Protein AF-A0A9D4K5R2-F1 (afdb_monomer_lite)

Secondary structure (DSSP, 8-state):
--S-----------PPPP-S------GGGGG-HHHHHHHHHHHHHHHHHTTTS-HHHHHHHHHHHHHHHHHHHHHHHHHHHHHHHHHHHHHHHHHHHHHHH--SS--HHHHHHHHHHHHHHHHHHHHHHHHHHHHHT-S---TTS---HHHHHHHHHHHHHHT-----EETTEE-------

Organism: Dreissena polymorpha (NCBI:txid45954)

Sequence (181 aa):
MTDHSLVELKLHNIQPERGPGYFKINNSILLDTQYQTQIKQEILNTVQNNKDANPKTLWEVIKGNIRNTTIRYTSFKQNETHKLETETIKTIETLEKQLHQTNTNDTTDIENEITLKKQILDGIYHTHLNGIILRARAQHVEHNEKKNTKYFANIEKRRSEQKTVHKLVVNGKDITKELKY

Foldseek 3Di:
DDPDDDDDDDDDPDDDDDPPDDDDDDCVCVVDPVLVVVLVVQLVVLCVVQVVPDPVVSVVVNVVSSSVSRVVVVVVVVVVLVVLLVVLVVLLVVLVVVVVVDPDPPSVVSVVSNVVSVVVNVVSVVVVQVVLCVLLVDPDDPPPDPDDSVVSVVSNVVVVVVVDDPWDADPNDTPDDPPDD

pLDDT: mean 84.44, std 13.17, range [33.75, 97.31]

Radius of gyration: 25.68 Å; chains: 1; bounding box: 52×56×61 Å

Structure (mmCIF, N/CA/C/O backbone):
data_AF-A0A9D4K5R2-F1
#
_entry.id   AF-A0A9D4K5R2-F1
#
loop_
_atom_site.group_PDB
_atom_site.id
_atom_site.type_symbol
_atom_site.label_atom_id
_atom_site.label_alt_id
_atom_site.label_comp_id
_atom_site.label_asym_id
_atom_site.label_entity_id
_atom_site.label_seq_id
_atom_site.pdbx_PDB_ins_code
_atom_site.Cartn_x
_atom_site.Cartn_y
_atom_site.Cartn_z
_atom_site.occupancy
_atom_site.B_iso_or_equiv
_atom_site.auth_seq_id
_atom_site.auth_comp_id
_atom_site.auth_asym_id
_atom_site.auth_atom_id
_atom_site.pdbx_PDB_model_num
ATOM 1 N N . MET A 1 1 ? 19.237 -40.802 33.885 1.00 47.22 1 MET A N 1
ATOM 2 C CA . MET A 1 1 ? 18.797 -41.123 32.512 1.00 47.22 1 MET A CA 1
ATOM 3 C C . MET A 1 1 ? 17.418 -40.524 32.342 1.00 47.22 1 MET A C 1
ATOM 5 O O . MET A 1 1 ? 16.557 -40.824 33.155 1.00 47.22 1 MET A O 1
ATOM 9 N N . THR A 1 2 ? 17.235 -39.602 31.404 1.00 68.06 2 THR A N 1
ATOM 10 C CA . THR A 1 2 ? 15.929 -38.984 31.136 1.00 68.06 2 THR A CA 1
ATOM 11 C C . THR A 1 2 ? 1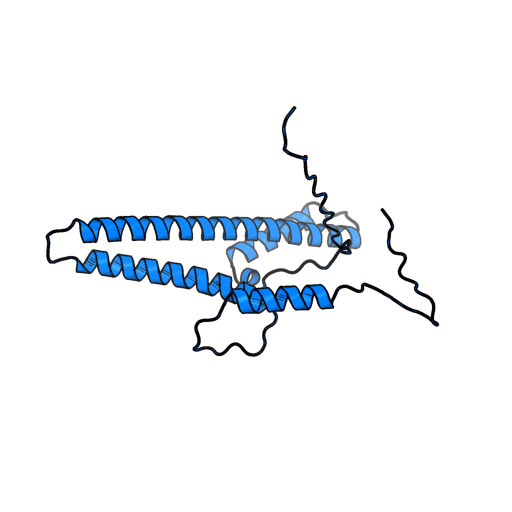5.102 -39.901 30.238 1.00 68.06 2 THR A C 1
ATOM 13 O O . THR A 1 2 ? 15.564 -40.259 29.159 1.00 68.06 2 THR A O 1
ATOM 16 N N . ASP A 1 3 ? 13.888 -40.245 30.672 1.00 77.56 3 ASP A N 1
ATOM 17 C CA . ASP A 1 3 ? 12.889 -41.082 29.973 1.00 77.56 3 ASP A CA 1
ATOM 18 C C . ASP A 1 3 ? 12.171 -40.326 28.830 1.00 77.56 3 ASP A C 1
ATOM 20 O O . ASP A 1 3 ? 10.991 -40.506 28.534 1.00 77.56 3 ASP A O 1
ATOM 24 N N . HIS A 1 4 ? 12.877 -39.381 28.209 1.00 75.06 4 HIS A N 1
ATOM 25 C CA . HIS A 1 4 ? 12.351 -38.530 27.152 1.00 75.06 4 HIS A CA 1
ATOM 26 C C . HIS A 1 4 ? 13.281 -38.613 25.950 1.00 75.06 4 HIS A C 1
ATOM 28 O O . HIS A 1 4 ? 14.435 -38.184 26.002 1.00 75.06 4 HIS A O 1
ATOM 34 N N . SER A 1 5 ? 12.775 -39.196 24.866 1.00 76.38 5 SER A N 1
ATOM 35 C CA . SER A 1 5 ? 13.470 -39.239 23.584 1.00 76.38 5 SER A CA 1
ATOM 36 C C . SER A 1 5 ? 13.361 -37.885 22.886 1.00 76.38 5 SER A C 1
ATOM 38 O O . SER A 1 5 ? 12.270 -37.333 22.743 1.00 76.38 5 SER A O 1
ATOM 40 N N . LEU A 1 6 ? 14.495 -37.353 22.430 1.00 80.12 6 LEU A N 1
ATOM 41 C CA . LEU A 1 6 ? 14.534 -36.165 21.584 1.00 80.12 6 LEU A CA 1
ATOM 42 C C . LEU A 1 6 ? 13.896 -36.493 20.229 1.00 80.12 6 LEU A C 1
ATOM 44 O O . LEU A 1 6 ? 14.395 -37.345 19.496 1.00 80.12 6 LEU A O 1
ATOM 48 N N . VAL A 1 7 ? 12.816 -35.795 19.888 1.00 77.62 7 VAL A N 1
ATOM 49 C CA . VAL A 1 7 ? 12.218 -35.840 18.551 1.00 77.62 7 VAL A CA 1
ATOM 50 C C . VAL A 1 7 ? 12.675 -34.599 17.793 1.00 77.62 7 VAL A C 1
ATOM 52 O O . VAL A 1 7 ? 12.329 -33.479 18.162 1.00 77.62 7 VAL A O 1
ATOM 55 N N . GLU A 1 8 ? 13.464 -34.797 16.737 1.00 78.25 8 GLU A N 1
ATOM 56 C CA . GLU A 1 8 ? 13.916 -33.727 15.845 1.00 78.25 8 GLU A CA 1
ATOM 57 C C . GLU A 1 8 ? 13.082 -33.744 14.553 1.00 78.25 8 GLU A C 1
ATOM 59 O O . GLU A 1 8 ? 13.057 -34.739 13.828 1.00 78.25 8 GLU A O 1
ATOM 64 N N . LEU A 1 9 ? 12.398 -32.636 14.253 1.00 75.81 9 LEU A N 1
ATOM 65 C CA . LEU A 1 9 ? 11.642 -32.443 13.013 1.00 75.81 9 LEU A CA 1
ATOM 66 C C . LEU A 1 9 ? 12.397 -31.473 12.096 1.00 75.81 9 LEU A C 1
ATOM 68 O O . LEU A 1 9 ? 12.527 -30.291 12.413 1.00 75.81 9 LEU A O 1
ATOM 72 N N . LYS A 1 10 ? 12.842 -31.951 10.929 1.00 76.56 10 LYS A N 1
ATOM 73 C CA . LYS A 1 10 ? 13.467 -31.116 9.888 1.00 76.56 10 LYS A CA 1
ATOM 74 C C . LYS A 1 10 ? 12.485 -30.859 8.750 1.00 76.56 10 LYS A C 1
ATOM 76 O O . LYS A 1 10 ? 12.250 -31.725 7.910 1.00 76.56 10 LYS A O 1
ATOM 81 N N . LEU A 1 11 ? 11.918 -29.656 8.719 1.00 77.38 11 LEU A N 1
ATOM 82 C CA . LEU A 1 11 ? 11.041 -29.203 7.641 1.00 77.38 11 LEU A CA 1
ATOM 83 C C . LEU A 1 11 ? 11.867 -28.524 6.546 1.00 77.38 11 LEU A C 1
ATOM 85 O O . LEU A 1 11 ? 12.493 -27.494 6.784 1.00 77.38 11 LEU A O 1
ATOM 89 N N . HIS A 1 12 ? 11.830 -29.076 5.335 1.00 74.62 12 HIS A N 1
ATOM 90 C CA . HIS A 1 12 ? 12.413 -28.441 4.156 1.00 74.62 12 HIS A CA 1
ATOM 91 C C . HIS A 1 12 ? 11.338 -27.609 3.457 1.00 74.62 12 HIS A C 1
ATOM 93 O O . HIS A 1 12 ? 10.382 -28.146 2.898 1.00 74.62 12 HIS A O 1
ATOM 99 N N . ASN A 1 13 ? 11.478 -26.285 3.499 1.00 65.19 13 ASN A N 1
ATOM 100 C CA . ASN A 1 13 ? 10.580 -25.380 2.791 1.00 65.19 13 ASN A CA 1
ATOM 101 C C . ASN A 1 13 ? 11.038 -25.246 1.332 1.00 65.19 13 ASN A C 1
ATOM 103 O O . ASN A 1 13 ? 11.751 -24.307 0.983 1.00 65.19 13 ASN A O 1
ATOM 107 N N . ILE A 1 14 ? 10.660 -26.210 0.489 1.00 71.06 14 ILE A N 1
ATOM 108 C CA . ILE A 1 14 ? 10.959 -26.176 -0.947 1.00 71.06 14 ILE A CA 1
ATOM 109 C C . ILE A 1 14 ? 10.078 -25.096 -1.585 1.00 71.06 14 ILE A C 1
ATOM 111 O O . ILE A 1 14 ? 8.911 -25.323 -1.902 1.00 71.06 14 ILE A O 1
ATOM 115 N N . GLN A 1 15 ? 10.625 -23.893 -1.739 1.00 66.12 15 GLN A N 1
ATOM 116 C CA . GLN A 1 15 ? 10.002 -22.830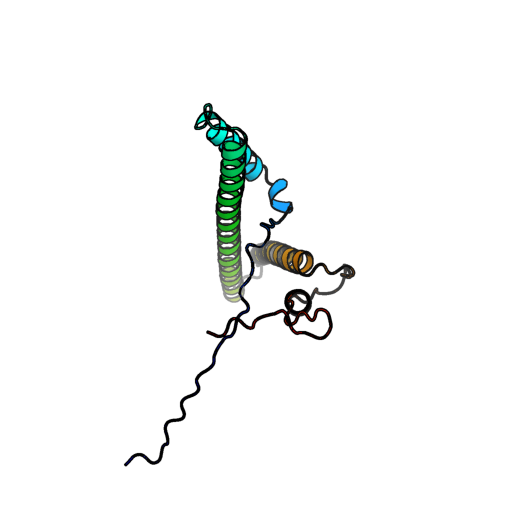 -2.522 1.00 66.12 15 GLN A CA 1
ATOM 117 C C . GLN A 1 15 ? 10.556 -22.903 -3.948 1.00 66.12 15 GLN A C 1
ATOM 119 O O . GLN A 1 15 ? 11.775 -22.876 -4.112 1.00 66.12 15 GLN A O 1
ATOM 124 N N . PRO A 1 16 ? 9.709 -22.993 -4.987 1.00 66.94 16 PRO A N 1
ATOM 125 C CA . PRO A 1 16 ? 10.195 -23.009 -6.359 1.00 66.94 16 PRO A CA 1
ATOM 126 C C . PRO A 1 16 ? 10.933 -21.700 -6.668 1.00 66.94 16 PRO A C 1
ATOM 128 O O . PRO A 1 16 ? 10.437 -20.617 -6.332 1.00 66.94 16 PRO A O 1
ATOM 131 N N . GLU A 1 17 ? 12.089 -21.791 -7.333 1.00 66.06 17 GLU A N 1
ATOM 132 C CA . GLU A 1 17 ? 12.797 -20.607 -7.819 1.00 66.06 17 GLU A CA 1
ATOM 133 C C . GLU A 1 17 ? 11.887 -19.830 -8.769 1.00 66.06 17 GLU A C 1
ATOM 135 O O . GLU A 1 17 ? 11.430 -20.315 -9.808 1.00 66.06 17 GLU A O 1
ATOM 140 N N . ARG A 1 18 ? 11.586 -18.593 -8.383 1.00 65.69 18 ARG A N 1
ATOM 141 C CA . ARG A 1 18 ? 10.821 -17.687 -9.226 1.00 65.69 18 ARG A CA 1
ATOM 142 C C . ARG A 1 18 ? 11.778 -17.092 -10.246 1.00 65.69 18 ARG A C 1
ATOM 144 O O . ARG A 1 18 ? 12.801 -16.525 -9.877 1.00 65.69 18 ARG A O 1
ATOM 151 N N . GLY A 1 19 ? 11.409 -17.166 -11.522 1.00 69.44 19 GLY A N 1
ATOM 152 C CA . GLY A 1 19 ? 12.089 -16.389 -12.555 1.00 69.44 19 GLY A CA 1
ATOM 153 C C . GLY A 1 19 ? 12.014 -14.874 -12.279 1.00 69.44 19 GLY A C 1
ATOM 154 O O . GLY A 1 19 ? 11.297 -14.444 -11.372 1.00 69.44 19 GLY A O 1
ATOM 155 N N . PRO A 1 20 ? 12.676 -14.042 -13.103 1.00 69.62 20 PRO A N 1
ATOM 156 C CA . PRO A 1 20 ? 12.825 -12.593 -12.886 1.00 69.62 20 PRO A CA 1
ATOM 157 C C . PRO A 1 20 ? 11.511 -11.825 -12.662 1.00 69.62 20 PRO A C 1
ATOM 159 O O . PRO A 1 20 ? 11.507 -10.732 -12.092 1.00 69.62 20 PRO A O 1
ATOM 162 N N . GLY A 1 21 ? 10.388 -12.406 -13.100 1.00 71.69 21 GLY A N 1
ATOM 163 C CA . GLY A 1 21 ? 9.055 -11.839 -12.972 1.00 71.69 21 GLY A CA 1
ATOM 164 C C . GLY A 1 21 ? 8.884 -10.577 -13.814 1.00 71.69 21 GLY A C 1
ATOM 165 O O . GLY A 1 21 ? 9.750 -10.186 -14.592 1.00 71.69 21 GLY A O 1
ATOM 166 N N . TYR A 1 22 ? 7.738 -9.927 -13.658 1.00 76.88 22 TYR A N 1
ATOM 167 C CA . TYR A 1 22 ? 7.527 -8.575 -14.160 1.00 76.88 22 TYR A CA 1
ATOM 168 C C . TYR A 1 22 ? 7.186 -7.670 -12.984 1.00 76.88 22 TYR A C 1
ATOM 170 O O . TYR A 1 22 ? 6.517 -8.081 -12.032 1.00 76.88 22 TYR A O 1
ATOM 178 N N . PHE A 1 23 ? 7.656 -6.428 -13.042 1.00 81.31 23 PHE A N 1
ATOM 179 C CA . PHE A 1 23 ? 7.300 -5.435 -12.044 1.00 81.31 23 PHE A CA 1
ATOM 180 C C . PHE A 1 23 ? 5.857 -4.977 -12.282 1.00 81.31 23 PHE A C 1
ATOM 182 O O . PHE A 1 23 ? 5.517 -4.512 -13.369 1.00 81.31 23 PHE A O 1
ATOM 189 N N . LYS A 1 24 ? 5.002 -5.136 -11.268 1.00 80.62 24 LYS A N 1
ATOM 190 C CA . LYS A 1 24 ? 3.601 -4.711 -11.288 1.00 80.62 24 LYS A CA 1
ATOM 191 C C . LYS A 1 24 ? 3.368 -3.711 -10.167 1.00 80.62 24 LYS A C 1
ATOM 193 O O . LYS A 1 24 ? 3.720 -3.985 -9.024 1.00 80.62 24 LYS A O 1
ATOM 198 N N . ILE A 1 25 ? 2.712 -2.605 -10.492 1.00 84.38 25 ILE A N 1
ATOM 199 C CA . ILE A 1 25 ? 2.329 -1.570 -9.529 1.00 84.38 25 ILE A CA 1
ATOM 200 C C . ILE A 1 25 ? 0.805 -1.507 -9.400 1.00 84.38 25 ILE A C 1
ATOM 202 O O . ILE A 1 25 ? 0.076 -1.985 -10.274 1.00 84.38 25 ILE A O 1
ATOM 206 N N . ASN A 1 26 ? 0.315 -0.941 -8.299 1.00 82.00 26 ASN A N 1
ATOM 207 C CA . ASN A 1 26 ? -1.092 -0.576 -8.186 1.00 82.00 26 ASN A CA 1
ATOM 208 C C . ASN A 1 26 ? -1.328 0.718 -8.973 1.00 82.00 26 ASN A C 1
ATOM 210 O O . ASN A 1 26 ? -0.786 1.754 -8.603 1.00 82.00 26 ASN A O 1
ATOM 214 N N . ASN A 1 27 ? -2.144 0.671 -10.026 1.00 86.75 27 ASN A N 1
ATOM 215 C CA . ASN A 1 27 ? -2.367 1.819 -10.907 1.00 86.75 27 ASN A CA 1
ATOM 216 C C . ASN A 1 27 ? -3.025 3.015 -10.206 1.00 86.75 27 ASN A C 1
ATOM 218 O O . ASN A 1 27 ? -2.923 4.123 -10.719 1.00 86.75 27 ASN A O 1
ATOM 222 N N . SER A 1 28 ? -3.648 2.834 -9.036 1.00 86.88 28 SER A N 1
ATOM 223 C CA . SER A 1 28 ? -4.204 3.960 -8.276 1.00 86.88 28 SER A CA 1
ATOM 224 C C . SER A 1 28 ? -3.140 4.993 -7.892 1.00 86.88 28 SER A C 1
ATOM 226 O O . SER A 1 28 ? -3.459 6.171 -7.792 1.00 86.88 28 SER A O 1
ATOM 228 N N . ILE A 1 29 ? -1.870 4.586 -7.741 1.00 91.12 29 ILE A N 1
ATOM 229 C CA . ILE A 1 29 ? -0.767 5.518 -7.459 1.00 91.12 29 ILE A CA 1
ATOM 230 C C . ILE A 1 29 ? -0.557 6.533 -8.586 1.00 91.12 29 ILE A C 1
ATOM 232 O O . ILE A 1 29 ? -0.093 7.640 -8.345 1.00 91.12 29 ILE A O 1
ATOM 236 N N . LEU A 1 30 ? -0.937 6.183 -9.818 1.00 92.38 30 LEU A N 1
ATOM 237 C CA . LEU A 1 30 ? -0.804 7.071 -10.970 1.00 92.38 30 LEU A CA 1
ATOM 238 C C . LEU A 1 30 ? -1.736 8.285 -10.866 1.00 92.38 30 LEU A C 1
ATOM 240 O O . LEU A 1 30 ? -1.501 9.282 -11.541 1.00 92.38 30 LEU A O 1
ATOM 244 N N . LEU A 1 31 ? -2.766 8.219 -10.019 1.00 93.38 31 LEU A N 1
ATOM 245 C CA . LEU A 1 31 ? -3.691 9.320 -9.755 1.00 93.38 31 LEU A CA 1
ATOM 246 C C . LEU A 1 31 ? -3.175 10.280 -8.669 1.00 93.38 31 LEU A C 1
ATOM 248 O O . LEU A 1 31 ? -3.712 11.375 -8.534 1.00 93.38 31 LEU A O 1
ATOM 252 N N . ASP A 1 32 ? -2.139 9.903 -7.913 1.00 94.69 32 ASP A N 1
ATOM 253 C CA . ASP A 1 32 ? -1.561 10.751 -6.868 1.00 94.69 32 ASP A CA 1
ATOM 254 C C . ASP A 1 32 ? -0.662 11.831 -7.497 1.00 94.69 32 ASP A C 1
ATOM 256 O O . ASP A 1 32 ? 0.342 11.547 -8.158 1.00 94.69 32 ASP A O 1
ATOM 260 N N . THR A 1 33 ? -1.029 13.095 -7.298 1.00 96.75 33 THR A N 1
ATOM 261 C CA . THR A 1 33 ? -0.344 14.257 -7.881 1.00 96.75 33 THR A CA 1
ATOM 262 C C . THR A 1 33 ? 1.077 14.437 -7.350 1.00 96.75 33 THR A C 1
ATOM 264 O O . THR A 1 33 ? 1.972 14.845 -8.100 1.00 96.75 33 THR A O 1
ATOM 267 N N . GLN A 1 34 ? 1.326 14.090 -6.086 1.00 96.25 34 GLN A N 1
ATOM 268 C CA . GLN A 1 34 ? 2.660 14.145 -5.497 1.00 96.25 34 GLN A CA 1
ATOM 269 C C . GLN A 1 34 ? 3.553 13.072 -6.126 1.00 96.25 34 GLN A C 1
ATOM 271 O O . GLN A 1 34 ? 4.690 13.363 -6.503 1.00 96.25 34 GLN A O 1
ATOM 276 N N . TYR A 1 35 ? 3.022 11.861 -6.321 1.00 96.69 35 TYR A N 1
ATOM 277 C CA . TYR A 1 35 ? 3.737 10.804 -7.037 1.00 96.69 35 TYR A CA 1
ATOM 278 C C . TYR A 1 35 ? 4.055 11.204 -8.484 1.00 96.69 35 TYR A C 1
ATOM 280 O O . TYR A 1 35 ? 5.199 11.075 -8.925 1.00 96.69 35 TYR A O 1
ATOM 288 N N . GLN A 1 36 ? 3.072 11.737 -9.220 1.00 96.62 36 GLN A N 1
ATOM 289 C CA . GLN A 1 36 ? 3.277 12.206 -10.596 1.00 96.62 36 GLN A CA 1
ATOM 290 C C . GLN A 1 36 ? 4.378 13.266 -10.684 1.00 96.62 36 GLN A C 1
ATOM 292 O O . GLN A 1 36 ? 5.176 13.260 -11.621 1.00 96.62 36 GLN A O 1
ATOM 297 N N . THR A 1 37 ? 4.423 14.181 -9.720 1.00 97.06 37 THR A N 1
ATOM 298 C CA . THR A 1 37 ? 5.442 15.233 -9.672 1.00 97.06 37 THR A CA 1
ATOM 299 C C . THR A 1 37 ? 6.822 14.628 -9.439 1.00 97.06 37 THR A C 1
ATOM 301 O O . THR A 1 37 ? 7.747 14.888 -10.209 1.00 97.06 37 THR A O 1
ATOM 304 N N . GLN A 1 38 ? 6.943 13.747 -8.444 1.00 96.19 38 GLN A N 1
ATOM 305 C CA . GLN A 1 38 ? 8.211 13.111 -8.102 1.00 96.19 38 GLN A CA 1
ATOM 306 C C . GLN A 1 38 ? 8.750 12.235 -9.238 1.00 96.19 38 GLN A C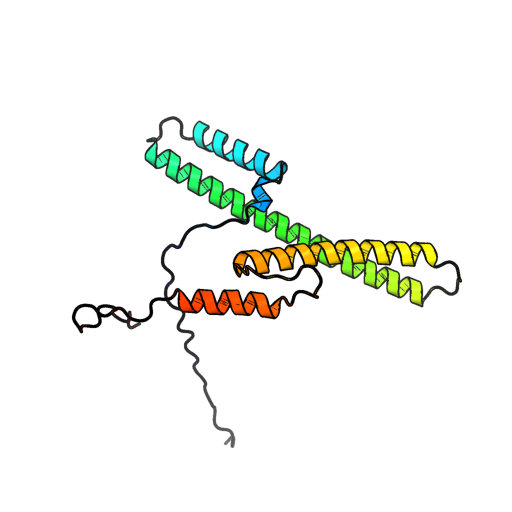 1
ATOM 308 O O . GLN A 1 38 ? 9.937 12.296 -9.543 1.00 96.19 38 GLN A O 1
ATOM 313 N N . ILE A 1 39 ? 7.897 11.446 -9.899 1.00 96.44 39 ILE A N 1
ATOM 314 C CA . ILE A 1 39 ? 8.345 10.562 -10.980 1.00 96.44 39 ILE A CA 1
ATOM 315 C C . ILE A 1 39 ? 8.776 11.355 -12.218 1.00 96.44 39 ILE A C 1
ATOM 317 O O . ILE A 1 39 ? 9.775 11.012 -12.844 1.00 96.44 39 ILE A O 1
ATOM 321 N N . LYS A 1 40 ? 8.074 12.449 -12.548 1.00 96.75 40 LYS A N 1
ATOM 322 C CA . LYS A 1 40 ? 8.460 13.343 -13.651 1.00 96.75 40 LYS A CA 1
ATOM 323 C C . LYS A 1 40 ? 9.817 13.988 -13.379 1.00 96.75 40 LYS A C 1
ATOM 325 O O . LYS A 1 40 ? 10.668 13.993 -14.263 1.00 96.75 40 LYS A O 1
ATOM 330 N N . GLN A 1 41 ? 10.029 14.482 -12.160 1.00 96.69 41 GLN A N 1
ATOM 331 C CA . GLN A 1 41 ? 11.314 15.044 -11.742 1.00 96.69 41 GLN A CA 1
ATOM 332 C C . GLN A 1 41 ? 12.435 14.003 -11.810 1.00 96.69 41 GLN A C 1
ATOM 334 O O . GLN A 1 41 ? 13.488 14.281 -12.373 1.00 96.69 41 GLN A O 1
ATOM 339 N N . GLU A 1 42 ? 12.198 12.787 -11.315 1.00 96.38 42 GLU A N 1
ATOM 340 C CA . GLU A 1 42 ? 13.183 11.702 -11.356 1.00 96.38 42 GLU A CA 1
ATOM 341 C C . GLU A 1 42 ? 13.589 11.348 -12.795 1.00 96.38 42 GLU A C 1
ATOM 343 O O . GLU A 1 42 ? 14.774 11.196 -13.092 1.00 96.38 42 GLU A O 1
ATOM 348 N N . ILE A 1 43 ? 12.618 11.261 -13.711 1.00 96.31 43 ILE A N 1
ATOM 349 C CA . ILE A 1 43 ? 12.878 10.994 -15.132 1.00 96.31 43 ILE A CA 1
ATOM 350 C C . ILE A 1 43 ? 13.719 12.121 -15.740 1.00 96.31 43 ILE A C 1
ATOM 352 O O . ILE A 1 43 ? 14.726 11.841 -16.388 1.00 96.31 43 ILE A O 1
ATOM 356 N N . LEU A 1 44 ? 13.345 13.384 -15.509 1.00 96.38 44 LEU A N 1
ATOM 357 C CA . LEU A 1 44 ? 14.083 14.540 -16.027 1.00 96.38 44 LEU A CA 1
ATOM 358 C C . LEU A 1 44 ? 15.524 14.572 -15.507 1.00 96.38 44 LEU A C 1
ATOM 360 O O . LEU A 1 44 ? 16.452 14.700 -16.304 1.00 96.38 44 LEU A O 1
ATOM 364 N N . ASN A 1 45 ? 15.717 14.376 -14.203 1.00 95.75 45 ASN A N 1
ATOM 365 C CA . ASN A 1 45 ? 17.040 14.320 -13.585 1.00 95.75 45 ASN A CA 1
ATOM 366 C C . ASN A 1 45 ? 17.873 13.171 -14.163 1.00 95.75 45 ASN A C 1
ATOM 368 O O . ASN A 1 45 ? 19.042 13.348 -14.494 1.00 95.75 45 ASN A O 1
ATOM 372 N N . THR A 1 46 ? 17.261 11.998 -14.353 1.00 95.38 46 THR A N 1
ATOM 373 C CA . THR A 1 46 ? 17.934 10.835 -14.943 1.00 95.38 46 THR A CA 1
ATOM 374 C C . THR A 1 46 ? 18.428 11.139 -16.354 1.00 95.38 46 THR A C 1
ATOM 376 O O . THR A 1 46 ? 19.576 10.837 -16.673 1.00 95.38 46 THR A O 1
ATOM 379 N N . VAL A 1 47 ? 17.595 11.769 -17.185 1.00 95.38 47 VAL A N 1
ATOM 380 C CA . VAL A 1 47 ? 17.973 12.169 -18.549 1.00 95.38 47 VAL A CA 1
ATOM 381 C C . VAL A 1 47 ? 19.088 13.213 -18.523 1.00 95.38 47 VAL A C 1
ATOM 383 O O . VAL A 1 47 ? 20.064 13.087 -19.257 1.00 95.38 47 VAL A O 1
ATOM 386 N N . GLN A 1 48 ? 18.987 14.222 -17.656 1.00 95.00 48 GLN A N 1
ATOM 387 C CA . GLN A 1 48 ? 19.990 15.284 -17.555 1.00 95.00 48 GLN A CA 1
ATOM 388 C C . GLN A 1 48 ? 21.353 14.791 -17.056 1.00 95.00 48 GLN A C 1
ATOM 390 O O . GLN A 1 48 ? 22.375 15.296 -17.517 1.00 95.00 48 GLN A O 1
ATOM 395 N N . ASN A 1 49 ? 21.373 13.804 -16.162 1.00 94.00 49 ASN A N 1
ATOM 396 C CA . ASN A 1 49 ? 22.603 13.232 -15.610 1.00 94.00 49 ASN A CA 1
ATOM 397 C C . ASN A 1 49 ? 23.287 12.239 -16.564 1.00 94.00 49 ASN A C 1
ATOM 399 O O . ASN A 1 49 ? 24.433 11.870 -16.340 1.00 94.00 49 ASN A O 1
ATOM 403 N N . ASN A 1 50 ? 22.593 11.796 -17.616 1.00 93.19 50 ASN A N 1
ATOM 404 C CA . ASN A 1 50 ? 23.060 10.761 -18.539 1.00 93.19 50 ASN A CA 1
ATOM 405 C C . ASN A 1 50 ? 22.932 11.212 -20.007 1.00 93.19 50 ASN A C 1
ATOM 407 O O . ASN A 1 50 ? 22.615 10.401 -20.875 1.00 93.19 50 ASN A O 1
ATOM 411 N N . LYS A 1 51 ? 23.145 12.506 -20.293 1.00 88.06 51 LYS A N 1
ATOM 412 C CA . LYS A 1 51 ? 22.929 13.101 -21.630 1.00 88.06 51 LYS A CA 1
ATOM 413 C C . LYS A 1 51 ? 23.719 12.414 -22.743 1.00 88.06 51 LYS A C 1
ATOM 415 O O . LYS A 1 51 ? 23.192 12.256 -23.838 1.00 88.06 51 LYS A O 1
ATOM 420 N N . ASP A 1 52 ? 24.936 11.973 -22.440 1.00 92.31 52 ASP A N 1
ATOM 421 C CA . ASP A 1 52 ? 25.845 11.353 -23.412 1.00 92.31 52 ASP A CA 1
ATOM 422 C C . ASP A 1 52 ? 25.731 9.817 -23.446 1.00 92.31 52 ASP A C 1
ATOM 424 O O . ASP A 1 52 ? 26.487 9.135 -24.139 1.00 92.31 52 ASP A O 1
ATOM 428 N N . ALA A 1 53 ? 24.798 9.239 -22.682 1.00 91.81 53 ALA A N 1
ATOM 429 C CA . ALA A 1 53 ? 24.613 7.797 -22.635 1.00 91.81 53 ALA A CA 1
ATOM 430 C C . ALA A 1 53 ? 23.965 7.263 -23.919 1.00 91.81 53 ALA A C 1
ATOM 432 O O . ALA A 1 53 ? 23.124 7.902 -24.553 1.00 91.81 53 ALA A O 1
ATOM 433 N N . ASN A 1 54 ? 24.289 6.013 -24.255 1.00 95.81 54 ASN A N 1
ATOM 434 C CA . ASN A 1 54 ? 23.575 5.290 -25.300 1.00 95.81 54 ASN A CA 1
ATOM 435 C C . ASN A 1 54 ? 22.062 5.250 -24.978 1.00 95.81 54 ASN A C 1
ATOM 437 O O . ASN A 1 54 ? 21.707 4.857 -23.860 1.00 95.81 54 ASN A O 1
ATOM 441 N N . PRO A 1 55 ? 21.164 5.554 -25.938 1.00 94.06 55 PRO A N 1
ATOM 442 C CA . PRO A 1 55 ? 19.719 5.581 -25.703 1.00 94.06 55 PRO A CA 1
ATOM 443 C C . PRO A 1 55 ? 19.144 4.298 -25.086 1.00 94.06 55 PRO A C 1
ATOM 445 O O . PRO A 1 55 ? 18.243 4.357 -24.249 1.00 94.06 55 PRO A O 1
ATOM 448 N N . LYS A 1 56 ? 19.681 3.127 -25.453 1.00 95.00 56 LYS A N 1
ATOM 449 C CA . LYS A 1 56 ? 19.250 1.833 -24.908 1.00 95.00 56 LYS A CA 1
ATOM 450 C C . LYS A 1 56 ? 19.620 1.703 -23.433 1.00 95.00 56 LYS A C 1
ATOM 452 O O . LYS A 1 56 ? 18.784 1.310 -22.626 1.00 95.00 56 LYS A O 1
ATOM 457 N N . THR A 1 57 ? 20.849 2.065 -23.077 1.00 94.06 57 THR A N 1
ATOM 458 C CA . THR A 1 57 ? 21.313 2.059 -21.684 1.00 94.06 57 THR A CA 1
ATOM 459 C C . THR A 1 57 ? 20.542 3.080 -20.855 1.00 94.06 57 THR A C 1
ATOM 461 O O . THR A 1 57 ? 20.065 2.751 -19.773 1.00 94.06 57 THR A O 1
ATOM 464 N N . LEU A 1 58 ? 20.342 4.288 -21.390 1.00 95.31 58 LEU A N 1
ATOM 465 C CA . LEU A 1 58 ? 19.558 5.337 -20.742 1.00 95.31 58 LEU A CA 1
ATOM 466 C C . LEU A 1 58 ? 18.136 4.860 -20.420 1.00 95.31 58 LEU A C 1
ATOM 468 O O . LEU A 1 58 ? 17.643 5.080 -19.315 1.00 95.31 58 LEU A O 1
ATOM 472 N N . TRP A 1 59 ? 17.492 4.156 -21.351 1.00 95.44 59 TRP A N 1
ATOM 473 C CA . TRP A 1 59 ? 16.160 3.604 -21.128 1.00 95.44 59 TRP A CA 1
ATOM 474 C C . TRP A 1 59 ? 16.114 2.573 -19.992 1.00 95.44 59 TRP A C 1
ATOM 476 O O . TRP A 1 59 ? 15.186 2.592 -19.180 1.00 95.44 59 TRP A O 1
ATOM 486 N N . GLU A 1 60 ? 17.115 1.695 -19.887 1.00 94.94 60 GLU A N 1
ATOM 487 C CA .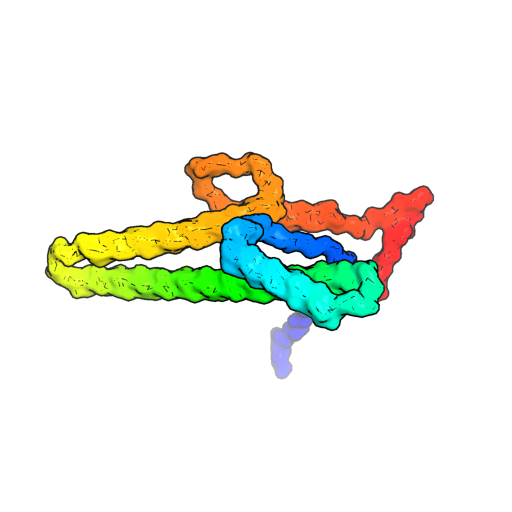 GLU A 1 60 ? 17.206 0.752 -18.764 1.00 94.94 60 GLU A CA 1
ATOM 488 C C . GLU A 1 60 ? 17.375 1.476 -17.421 1.00 94.94 60 GLU A C 1
ATOM 490 O O . GLU A 1 60 ? 16.702 1.126 -16.448 1.00 94.94 60 GLU A O 1
ATOM 495 N N . VAL A 1 61 ? 18.191 2.535 -17.379 1.00 95.12 61 VAL A N 1
ATOM 496 C CA . VAL A 1 61 ? 18.379 3.365 -16.177 1.00 95.12 61 VAL A CA 1
ATOM 497 C C . VAL A 1 61 ? 17.078 4.071 -15.788 1.00 95.12 61 VAL A C 1
ATOM 499 O O . VAL A 1 61 ? 16.677 4.014 -14.627 1.00 95.12 61 VAL A O 1
ATOM 502 N N . ILE A 1 62 ? 16.364 4.668 -16.749 1.00 95.69 62 ILE A N 1
ATOM 503 C CA . ILE A 1 62 ? 15.067 5.318 -16.505 1.00 95.69 62 ILE A CA 1
ATOM 504 C C . ILE A 1 62 ? 14.066 4.321 -15.914 1.00 95.69 62 ILE A C 1
ATOM 506 O O . ILE A 1 62 ? 13.435 4.614 -14.899 1.00 95.69 62 ILE A O 1
ATOM 510 N N . LYS A 1 63 ? 13.939 3.121 -16.495 1.00 93.69 63 LYS A N 1
ATOM 511 C CA . LYS A 1 63 ? 13.054 2.074 -15.957 1.00 93.69 63 LYS A CA 1
ATOM 512 C C . LYS A 1 63 ? 13.441 1.671 -14.534 1.00 93.69 63 LYS A C 1
ATOM 514 O O . LYS A 1 63 ? 12.559 1.507 -13.688 1.00 93.69 63 LYS A O 1
ATOM 519 N N . GLY A 1 64 ? 14.739 1.520 -14.266 1.00 93.69 64 GLY A N 1
ATOM 520 C CA . GLY A 1 64 ? 15.265 1.226 -12.932 1.00 93.69 64 GLY A CA 1
ATOM 521 C C . GLY A 1 64 ? 14.906 2.310 -11.915 1.00 93.69 64 GLY A C 1
ATOM 522 O O . GLY A 1 64 ? 14.375 2.003 -10.847 1.00 93.69 64 GLY A O 1
ATOM 523 N N . ASN A 1 65 ? 15.099 3.579 -12.273 1.00 95.12 65 ASN A N 1
ATOM 524 C CA . ASN A 1 65 ? 14.786 4.716 -11.409 1.00 95.12 65 ASN A CA 1
ATOM 525 C C . ASN A 1 65 ? 13.283 4.858 -11.171 1.00 95.12 65 ASN A C 1
ATOM 527 O O . ASN A 1 65 ? 12.866 5.046 -10.028 1.00 95.12 65 ASN A O 1
ATOM 531 N N . ILE A 1 66 ? 12.456 4.663 -12.205 1.00 94.75 66 ILE A N 1
ATOM 532 C CA . ILE A 1 66 ? 10.997 4.624 -12.052 1.00 94.75 66 ILE A CA 1
ATOM 533 C C . ILE A 1 66 ? 10.607 3.540 -11.050 1.00 94.75 66 ILE A C 1
ATOM 535 O O . ILE A 1 66 ? 9.857 3.809 -10.111 1.00 94.75 66 ILE A O 1
ATOM 539 N N . ARG A 1 67 ? 11.140 2.322 -11.207 1.00 94.00 67 ARG A N 1
ATOM 540 C CA . ARG A 1 67 ? 10.869 1.205 -10.296 1.00 94.00 67 ARG A CA 1
ATOM 541 C C . ARG A 1 67 ? 11.260 1.546 -8.858 1.00 94.00 67 ARG A C 1
ATOM 543 O O . ARG A 1 67 ? 10.432 1.396 -7.963 1.00 94.00 67 ARG A O 1
ATOM 550 N N . ASN A 1 68 ? 12.482 2.025 -8.639 1.00 94.69 68 ASN A N 1
ATOM 551 C CA . ASN A 1 68 ? 13.003 2.325 -7.305 1.00 94.69 68 ASN A CA 1
ATOM 552 C C . ASN A 1 68 ? 12.226 3.456 -6.623 1.00 94.69 68 ASN A C 1
ATOM 554 O O . ASN A 1 68 ? 11.825 3.322 -5.466 1.00 94.69 68 ASN A O 1
ATOM 558 N N . THR A 1 69 ? 11.952 4.541 -7.349 1.00 95.94 69 THR A N 1
ATOM 559 C CA . THR A 1 69 ? 11.155 5.663 -6.843 1.00 95.94 69 THR A CA 1
ATOM 560 C C . THR A 1 69 ? 9.726 5.236 -6.534 1.00 95.94 69 THR A C 1
ATOM 562 O O . THR A 1 69 ? 9.206 5.599 -5.481 1.00 95.94 69 THR A O 1
ATOM 565 N N . THR A 1 70 ? 9.117 4.396 -7.377 1.00 95.88 70 THR A N 1
ATOM 566 C CA . THR A 1 70 ? 7.781 3.850 -7.105 1.00 95.88 70 THR A CA 1
ATOM 567 C C . THR A 1 70 ? 7.768 3.018 -5.831 1.00 95.88 70 THR A C 1
ATOM 569 O O . THR A 1 70 ? 6.929 3.265 -4.972 1.00 95.88 70 THR A O 1
ATOM 572 N N . ILE A 1 71 ? 8.710 2.077 -5.677 1.00 94.62 71 ILE A N 1
ATOM 573 C CA . ILE A 1 71 ? 8.816 1.230 -4.479 1.00 94.62 71 ILE A CA 1
ATOM 574 C C . ILE A 1 71 ? 8.946 2.106 -3.233 1.00 94.62 71 ILE A C 1
ATOM 576 O O . ILE A 1 71 ? 8.145 1.977 -2.308 1.00 94.62 71 ILE A O 1
ATOM 580 N N . ARG A 1 72 ? 9.898 3.049 -3.240 1.00 95.88 72 ARG A N 1
ATOM 581 C CA . ARG A 1 72 ? 10.127 3.980 -2.128 1.00 95.88 72 ARG A CA 1
ATOM 582 C C . ARG A 1 72 ? 8.858 4.753 -1.769 1.00 95.88 72 ARG A C 1
ATOM 584 O O . ARG A 1 72 ? 8.498 4.817 -0.597 1.00 95.88 72 ARG A O 1
ATOM 591 N N . TYR A 1 73 ? 8.171 5.307 -2.765 1.00 96.62 73 TYR A N 1
ATOM 592 C CA . TYR A 1 73 ? 6.959 6.090 -2.550 1.00 96.62 73 TYR A CA 1
ATOM 593 C C . TYR A 1 73 ? 5.804 5.243 -2.009 1.00 96.62 73 TYR A C 1
ATOM 595 O O . TYR A 1 73 ? 5.140 5.640 -1.053 1.00 96.62 73 TYR A O 1
ATOM 603 N N . THR A 1 74 ? 5.573 4.055 -2.578 1.00 93.69 74 THR A N 1
ATOM 604 C CA . THR A 1 74 ? 4.522 3.148 -2.096 1.00 93.69 74 THR A CA 1
ATOM 605 C C . THR A 1 74 ? 4.777 2.691 -0.666 1.00 93.69 74 THR A C 1
ATOM 607 O O . THR A 1 74 ? 3.840 2.664 0.125 1.00 93.69 74 THR A O 1
ATOM 610 N N . SER A 1 75 ? 6.031 2.390 -0.312 1.00 94.56 75 SER A N 1
ATOM 611 C CA . SER A 1 75 ? 6.401 2.008 1.052 1.00 94.56 75 SER A CA 1
ATOM 612 C C . SER A 1 75 ? 6.208 3.166 2.028 1.00 94.56 75 SER A C 1
ATOM 614 O O . SER A 1 75 ? 5.689 2.965 3.122 1.00 94.56 75 SER A O 1
ATOM 616 N N . PHE A 1 76 ? 6.567 4.388 1.621 1.00 95.50 76 PHE A N 1
ATOM 617 C CA . PHE A 1 76 ? 6.292 5.592 2.401 1.00 95.50 76 PHE A CA 1
ATOM 618 C C . PHE A 1 76 ? 4.788 5.761 2.657 1.00 95.50 76 PHE A C 1
ATOM 620 O O . PHE A 1 76 ? 4.379 5.843 3.811 1.00 95.50 76 PHE A O 1
ATOM 627 N N . LYS A 1 77 ? 3.954 5.720 1.609 1.00 94.62 77 LYS A N 1
ATOM 628 C CA . LYS A 1 77 ? 2.490 5.817 1.744 1.00 94.62 77 LYS A CA 1
ATOM 629 C C . LYS A 1 77 ? 1.917 4.720 2.632 1.00 94.62 77 LYS A C 1
ATOM 631 O O . LYS A 1 77 ? 1.074 5.013 3.467 1.00 94.62 77 LYS A O 1
ATOM 636 N N . GLN A 1 78 ? 2.384 3.482 2.478 1.00 93.06 78 GLN A N 1
ATOM 637 C CA . GLN A 1 78 ? 1.948 2.371 3.320 1.00 93.06 78 GLN A CA 1
ATOM 638 C C . GLN A 1 78 ? 2.257 2.633 4.797 1.00 93.06 78 GLN A C 1
ATOM 640 O O . GLN A 1 78 ? 1.404 2.392 5.648 1.00 93.06 78 GLN A O 1
ATOM 645 N N . ASN A 1 79 ? 3.448 3.150 5.100 1.00 95.50 79 ASN A N 1
ATOM 646 C CA . ASN A 1 79 ? 3.827 3.493 6.464 1.00 95.50 79 ASN A CA 1
ATOM 647 C C . ASN A 1 79 ? 2.955 4.623 7.032 1.00 95.50 79 ASN A C 1
ATOM 649 O O . ASN A 1 79 ? 2.498 4.527 8.164 1.00 95.50 79 ASN A O 1
ATOM 653 N N . GLU A 1 80 ? 2.671 5.660 6.242 1.00 95.69 80 GLU A N 1
ATOM 654 C CA . GLU A 1 80 ? 1.772 6.748 6.651 1.00 95.69 80 GLU A CA 1
ATOM 655 C C . GLU A 1 80 ? 0.345 6.246 6.901 1.00 95.69 80 GLU A C 1
ATOM 657 O O . GLU A 1 80 ? -0.265 6.599 7.906 1.00 95.69 80 GLU A O 1
ATOM 662 N N . THR A 1 81 ? -0.174 5.362 6.044 1.00 94.31 81 THR A N 1
ATOM 663 C CA . THR A 1 81 ? -1.482 4.728 6.263 1.00 94.31 81 THR A CA 1
ATOM 664 C C . THR A 1 81 ? -1.497 3.892 7.541 1.00 94.31 81 THR A C 1
ATOM 666 O O . THR A 1 81 ? -2.449 3.986 8.307 1.00 94.31 81 THR A O 1
ATOM 669 N N . HIS A 1 82 ? -0.444 3.117 7.809 1.00 95.12 82 HIS A N 1
ATOM 670 C CA . HIS A 1 82 ? -0.350 2.306 9.025 1.00 95.12 82 HIS A CA 1
ATOM 671 C C . HIS A 1 82 ? -0.252 3.165 10.295 1.00 95.12 82 HIS A C 1
ATOM 673 O O . HIS A 1 82 ? -0.850 2.836 11.322 1.00 95.12 82 HIS A O 1
ATOM 679 N N . LYS A 1 83 ? 0.490 4.280 10.246 1.00 96.94 83 LYS A N 1
ATOM 680 C CA . LYS A 1 83 ? 0.527 5.253 11.346 1.00 96.94 83 LYS A CA 1
ATOM 681 C C . LYS A 1 83 ? -0.855 5.840 11.600 1.00 96.94 83 LYS A C 1
ATOM 683 O O . LYS A 1 83 ? -1.318 5.775 12.732 1.00 96.94 83 LYS A O 1
ATOM 688 N N . LEU A 1 84 ? -1.526 6.317 10.548 1.00 96.25 84 LEU A N 1
ATOM 689 C CA . LEU A 1 84 ? -2.881 6.858 10.638 1.00 96.25 84 LEU A CA 1
ATOM 690 C C . LEU A 1 84 ? -3.856 5.834 11.227 1.00 96.25 84 LEU A C 1
ATOM 692 O O . LEU A 1 84 ? -4.646 6.183 12.098 1.00 96.25 84 LEU A O 1
ATOM 696 N N . GLU A 1 85 ? -3.792 4.577 10.786 1.00 96.75 85 GLU A N 1
ATOM 697 C CA . GLU A 1 85 ? -4.599 3.483 11.333 1.00 96.75 85 GLU A CA 1
ATOM 698 C C . GLU A 1 85 ? -4.346 3.306 12.836 1.00 96.75 85 GLU A C 1
ATOM 700 O O . GLU A 1 85 ? -5.280 3.348 13.636 1.00 96.75 85 GLU A O 1
ATOM 705 N N . THR A 1 86 ? -3.077 3.179 13.228 1.00 97.12 86 THR A N 1
ATOM 706 C CA . THR A 1 86 ? -2.677 2.972 14.628 1.00 97.12 86 THR A CA 1
ATOM 707 C C . THR A 1 86 ? -3.098 4.145 15.518 1.00 97.12 86 THR A C 1
ATOM 709 O O . THR A 1 86 ? -3.582 3.940 16.629 1.00 97.12 86 THR A O 1
ATOM 712 N N . GLU A 1 87 ? -2.905 5.378 15.051 1.00 97.06 87 GLU A N 1
ATOM 713 C CA . GLU A 1 87 ? -3.311 6.594 15.758 1.00 97.06 87 GLU A CA 1
ATOM 714 C C . GLU A 1 87 ? -4.832 6.676 15.885 1.00 97.06 87 GLU A C 1
ATOM 716 O O . GLU A 1 87 ? -5.334 6.927 16.975 1.00 97.06 87 GLU A O 1
ATOM 721 N N . THR A 1 88 ? -5.567 6.379 14.810 1.00 95.88 88 THR A N 1
ATOM 722 C CA . THR A 1 88 ? -7.036 6.384 14.799 1.00 95.88 88 THR A CA 1
ATOM 723 C C . THR A 1 88 ? -7.605 5.371 15.791 1.00 95.88 88 THR A C 1
ATOM 725 O O . THR A 1 88 ? -8.500 5.723 16.556 1.00 95.88 88 THR A O 1
ATOM 728 N N . ILE A 1 89 ? -7.063 4.146 15.833 1.00 96.69 89 ILE A N 1
ATOM 729 C CA . ILE A 1 89 ? -7.471 3.112 16.799 1.00 96.69 89 ILE A CA 1
ATOM 730 C C . ILE A 1 89 ? -7.219 3.589 18.230 1.00 96.69 89 ILE A C 1
ATOM 732 O O . ILE A 1 89 ? -8.133 3.560 19.049 1.00 96.69 89 ILE A O 1
ATOM 736 N N . LYS A 1 90 ? -6.018 4.105 18.518 1.00 97.31 90 LYS A N 1
ATOM 737 C CA . LYS A 1 90 ? -5.691 4.643 19.847 1.00 97.31 90 LYS A CA 1
ATOM 738 C C . LYS A 1 90 ? -6.628 5.779 20.246 1.00 97.31 90 LYS A C 1
ATOM 740 O O . LYS A 1 90 ? -7.079 5.819 21.384 1.00 97.31 90 LYS A O 1
ATOM 745 N N . THR A 1 91 ? -6.937 6.693 19.325 1.00 96.00 91 THR A N 1
ATOM 746 C CA . THR A 1 91 ? -7.877 7.786 19.590 1.00 96.00 91 THR A CA 1
ATOM 747 C C . THR A 1 91 ? -9.268 7.249 19.916 1.00 96.00 91 THR A C 1
ATOM 749 O O . THR A 1 91 ? -9.854 7.678 20.907 1.00 96.00 91 THR A O 1
ATOM 752 N N . ILE A 1 92 ? -9.774 6.271 19.156 1.00 95.75 92 ILE A N 1
ATOM 753 C CA . ILE A 1 92 ? -11.059 5.619 19.449 1.00 95.75 92 ILE A CA 1
ATOM 754 C C . ILE A 1 92 ? -11.038 4.998 20.849 1.00 95.75 92 ILE A C 1
ATOM 756 O O . ILE A 1 92 ? -11.925 5.294 21.640 1.00 95.75 92 ILE A O 1
ATOM 760 N N . GLU A 1 93 ? -10.008 4.220 21.193 1.00 95.81 93 GLU A N 1
ATOM 761 C CA . GLU A 1 93 ? -9.879 3.601 22.520 1.00 95.81 93 GLU A CA 1
ATOM 762 C C . GLU A 1 93 ? -9.871 4.648 23.646 1.00 95.81 93 GLU A C 1
ATOM 764 O O . GLU A 1 93 ? -10.499 4.459 24.691 1.00 95.81 93 GLU A O 1
ATOM 769 N N . THR A 1 94 ? -9.181 5.777 23.444 1.00 95.62 94 THR A N 1
ATOM 770 C CA . THR A 1 94 ? -9.164 6.866 24.430 1.00 95.62 94 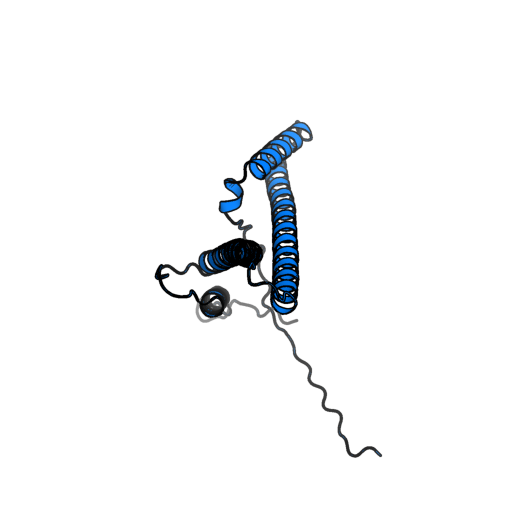THR A CA 1
ATOM 771 C C . THR A 1 94 ? -10.521 7.545 24.577 1.00 95.62 94 THR A C 1
ATOM 773 O O . THR A 1 94 ? -10.935 7.796 25.707 1.00 95.62 94 THR A O 1
ATOM 776 N N . LEU A 1 95 ? -11.226 7.797 23.470 1.00 93.56 95 LEU A N 1
ATOM 777 C CA . LEU A 1 95 ? -12.551 8.419 23.470 1.00 93.56 95 LEU A CA 1
ATOM 778 C C . LEU A 1 95 ? -13.600 7.482 24.083 1.00 93.56 95 LEU A C 1
ATOM 780 O O . LEU A 1 95 ? -14.410 7.917 24.893 1.00 93.56 95 LEU A O 1
ATOM 784 N N . GLU A 1 96 ? -13.551 6.183 23.776 1.00 93.00 96 GLU A N 1
ATOM 785 C CA . GLU A 1 96 ? -14.435 5.175 24.373 1.00 93.00 96 GLU A CA 1
ATOM 786 C C . GLU A 1 96 ? -14.200 5.072 25.887 1.00 93.00 96 GLU A C 1
ATOM 788 O O . GLU A 1 96 ? -15.147 5.056 26.674 1.00 93.00 96 GLU A O 1
ATOM 793 N N . LYS A 1 97 ? -12.939 5.107 26.336 1.00 92.94 97 LYS A N 1
ATOM 794 C CA . LYS A 1 97 ? -12.621 5.156 27.769 1.00 92.94 97 LYS A CA 1
ATOM 795 C C . LYS A 1 97 ? -13.142 6.431 28.437 1.00 92.94 97 LYS A C 1
ATOM 797 O O . LYS A 1 97 ? -13.656 6.350 29.551 1.00 92.94 97 LYS A O 1
ATOM 802 N N . GLN A 1 98 ? -13.016 7.585 27.782 1.00 90.38 98 GLN A N 1
ATOM 803 C CA . GLN A 1 98 ? -13.564 8.850 28.280 1.00 90.38 98 GLN A CA 1
ATOM 804 C C . GLN A 1 98 ? -15.088 8.790 28.393 1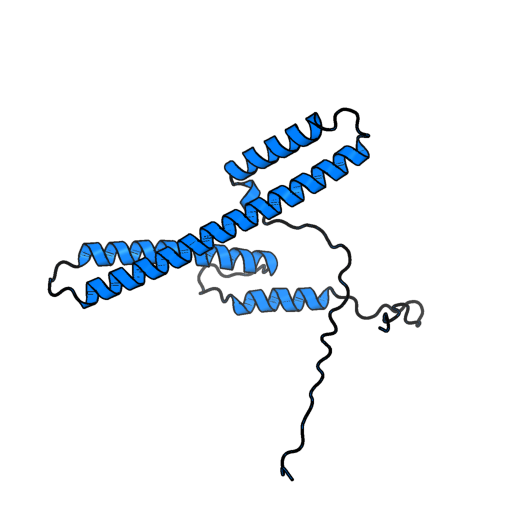.00 90.38 98 GLN A C 1
ATOM 806 O O . GLN A 1 98 ? -15.628 9.160 29.433 1.00 90.38 98 GLN A O 1
ATOM 811 N N . LEU A 1 99 ? -15.770 8.246 27.384 1.00 89.31 99 LEU A N 1
ATOM 812 C CA . LEU A 1 99 ? -17.216 8.033 27.385 1.00 89.31 99 LEU A CA 1
ATOM 813 C C . LEU A 1 99 ? -17.655 7.206 28.604 1.00 89.31 99 LEU A C 1
ATOM 815 O O . LEU A 1 99 ? -18.555 7.605 29.333 1.00 89.31 99 LEU A O 1
ATOM 819 N N . HIS A 1 100 ? -16.962 6.098 28.888 1.00 86.19 100 HIS A N 1
ATOM 820 C CA . HIS A 1 100 ? -17.262 5.241 30.041 1.00 86.19 100 HIS A CA 1
ATOM 821 C C . HIS A 1 100 ? -17.013 5.901 31.406 1.00 86.19 100 HIS A C 1
ATOM 823 O O . HIS A 1 100 ? -17.585 5.472 32.405 1.00 86.19 100 HIS A O 1
ATOM 829 N N . GLN A 1 101 ? -16.135 6.903 31.470 1.00 87.06 101 GLN A N 1
ATOM 830 C CA . GLN A 1 101 ? -15.790 7.624 32.700 1.00 87.06 101 GLN A CA 1
ATOM 831 C C . GLN A 1 101 ? -16.636 8.887 32.911 1.00 87.06 101 GLN A C 1
ATOM 833 O O . GLN A 1 101 ? -16.593 9.488 33.987 1.00 87.06 101 GLN A O 1
ATOM 838 N N . THR A 1 102 ? -17.382 9.306 31.891 1.00 81.44 102 THR A N 1
ATOM 839 C CA . THR A 1 102 ? -18.166 10.537 31.905 1.00 81.44 102 THR A CA 1
ATOM 840 C C . THR A 1 102 ? -19.512 10.282 32.584 1.00 81.44 102 THR A C 1
ATOM 842 O O . THR A 1 102 ? -20.297 9.457 32.139 1.00 81.44 102 THR A O 1
ATOM 845 N N . ASN A 1 103 ? -19.789 11.008 33.672 1.00 72.75 103 ASN A N 1
ATOM 846 C CA . ASN A 1 103 ? -21.071 10.962 34.398 1.00 72.75 103 ASN A CA 1
ATOM 847 C C . ASN A 1 103 ? -22.090 12.001 33.887 1.00 72.75 103 ASN A C 1
ATOM 849 O O . ASN A 1 103 ? -23.123 12.219 34.522 1.00 72.75 103 ASN A O 1
ATOM 853 N N . THR A 1 104 ? -21.779 12.707 32.798 1.00 74.88 104 THR A N 1
ATOM 854 C CA . THR A 1 104 ? -22.675 13.700 32.190 1.00 74.88 104 THR A CA 1
ATOM 855 C C . THR A 1 104 ? -23.519 13.038 31.100 1.00 74.88 104 THR A C 1
ATOM 857 O O . THR A 1 104 ? -23.080 12.087 30.460 1.00 74.88 104 THR A O 1
ATOM 860 N N . ASN A 1 105 ? -24.725 13.563 30.875 1.00 73.00 105 ASN A N 1
ATOM 861 C CA . ASN A 1 105 ? -25.607 13.119 29.790 1.00 73.00 105 ASN A CA 1
ATOM 862 C C . ASN A 1 105 ? -25.263 13.765 28.435 1.00 73.00 105 ASN A C 1
ATOM 864 O O . ASN A 1 105 ? -25.965 13.516 27.460 1.00 73.00 105 ASN A O 1
ATOM 868 N N . ASP A 1 106 ? -24.245 14.628 28.378 1.00 78.38 106 ASP A N 1
ATOM 869 C CA . ASP A 1 106 ? -23.855 15.336 27.158 1.00 78.38 106 ASP A CA 1
ATOM 870 C C . ASP A 1 106 ? -22.587 14.702 26.575 1.00 78.38 106 ASP A C 1
ATOM 872 O O . ASP A 1 106 ? -21.469 15.187 26.752 1.00 78.38 106 ASP A O 1
ATOM 876 N N . THR A 1 107 ? -22.772 13.534 25.955 1.00 84.56 107 THR A N 1
ATOM 877 C CA . THR A 1 107 ? -21.719 12.726 25.315 1.00 84.56 107 THR A CA 1
ATOM 878 C C . THR A 1 107 ? -21.723 12.840 23.791 1.00 84.56 107 THR A C 1
ATOM 880 O O . THR A 1 107 ? -20.876 12.241 23.124 1.00 84.56 107 THR A O 1
ATOM 883 N N . THR A 1 108 ? -22.644 13.633 23.236 1.00 88.12 108 THR A N 1
ATOM 884 C CA . THR A 1 108 ? -22.939 13.720 21.800 1.00 88.12 108 THR A CA 1
ATOM 885 C C . THR A 1 108 ? -21.693 14.016 20.960 1.00 88.12 108 THR A C 1
ATOM 887 O O . THR A 1 108 ? -21.474 13.389 19.925 1.00 88.12 108 THR A O 1
ATOM 890 N N . ASP A 1 109 ? -20.835 14.931 21.415 1.00 88.62 109 ASP A N 1
ATOM 891 C CA . ASP A 1 109 ? -19.616 15.313 20.692 1.00 88.62 109 ASP A CA 1
ATOM 892 C C . ASP A 1 109 ? -18.579 14.181 20.644 1.00 88.62 109 ASP A C 1
ATOM 894 O O . ASP A 1 109 ? -17.992 13.920 19.592 1.00 88.62 109 ASP A O 1
ATOM 898 N N . ILE A 1 110 ? -18.404 13.455 21.753 1.00 88.56 110 ILE A N 1
ATOM 899 C CA . ILE A 1 110 ? -17.486 12.309 21.842 1.00 88.56 110 ILE A CA 1
ATOM 900 C C . ILE A 1 110 ? -17.980 11.176 20.933 1.00 88.56 110 ILE A C 1
ATOM 902 O O . ILE A 1 110 ? -17.198 10.572 20.198 1.00 88.56 110 ILE A O 1
ATOM 906 N N . GLU A 1 111 ? -19.286 10.904 20.933 1.00 90.94 111 GLU A N 1
ATOM 907 C CA . GLU A 1 111 ? -19.909 9.885 20.079 1.00 90.94 111 GLU A CA 1
ATOM 908 C C . GLU A 1 111 ? -19.785 10.220 18.587 1.00 90.94 111 GLU A C 1
ATOM 910 O O . GLU A 1 111 ? -19.472 9.344 17.766 1.00 90.94 111 GLU A O 1
ATOM 915 N N . ASN A 1 112 ? -19.967 11.493 18.231 1.00 93.19 112 ASN A N 1
ATOM 916 C CA . ASN A 1 112 ? -19.765 11.985 16.871 1.00 93.19 112 ASN A CA 1
ATOM 917 C C . ASN A 1 112 ? -18.304 11.829 16.431 1.00 93.19 112 ASN A C 1
ATOM 919 O O . ASN A 1 112 ? -18.042 11.359 15.319 1.00 93.19 112 ASN A O 1
ATOM 923 N N . GLU A 1 113 ? -17.343 12.161 17.298 1.00 93.69 113 GLU A N 1
ATOM 924 C CA . GLU A 1 113 ? -15.922 12.001 16.988 1.00 93.69 113 GLU A CA 1
ATOM 925 C C . GLU A 1 113 ? -15.540 10.524 16.813 1.00 93.69 113 GLU A C 1
ATOM 927 O O . GLU A 1 113 ? -14.889 10.169 15.825 1.00 93.69 113 GLU A O 1
ATOM 932 N N . ILE A 1 114 ? -16.000 9.636 17.703 1.00 93.81 114 ILE A N 1
ATOM 933 C CA . ILE A 1 114 ? -15.806 8.183 17.569 1.00 93.81 114 ILE A CA 1
ATOM 934 C C . ILE A 1 114 ? -16.363 7.693 16.229 1.00 93.81 114 ILE A C 1
ATOM 936 O O . ILE A 1 114 ? -15.701 6.927 15.523 1.00 93.81 114 ILE A O 1
ATOM 940 N N . THR A 1 115 ? -17.561 8.146 15.855 1.00 95.56 115 THR A N 1
ATOM 941 C CA . THR A 1 115 ? -18.205 7.771 14.589 1.00 95.56 115 THR A CA 1
ATOM 942 C C . THR A 1 115 ? -17.364 8.205 13.391 1.00 95.56 115 THR A C 1
ATOM 944 O O . THR A 1 115 ? -17.106 7.397 12.496 1.00 95.56 115 THR A O 1
ATOM 947 N N . LEU A 1 116 ? -16.857 9.440 13.394 1.00 95.75 116 LEU A N 1
ATOM 948 C CA . LEU A 1 116 ? -15.981 9.949 12.339 1.00 95.75 116 LEU A CA 1
ATOM 949 C C . LEU A 1 116 ? -14.678 9.140 12.237 1.00 95.75 116 LEU A C 1
ATOM 951 O O . LEU A 1 116 ? -14.251 8.771 11.142 1.00 95.75 116 LEU A O 1
ATOM 955 N N . LYS A 1 117 ? -14.046 8.819 13.370 1.00 95.50 117 LYS A N 1
ATOM 956 C CA . LYS A 1 117 ? -12.818 8.008 13.397 1.00 95.50 117 LYS A CA 1
ATOM 957 C C . LYS A 1 117 ? -13.064 6.585 12.886 1.00 95.50 117 LYS A C 1
ATOM 959 O O . LYS A 1 117 ? -12.245 6.067 12.128 1.00 95.50 117 LYS A O 1
ATOM 964 N N . LYS A 1 118 ? -14.206 5.975 13.223 1.00 95.50 118 LYS A N 1
ATOM 965 C CA . LYS A 1 118 ? -14.613 4.660 12.694 1.00 95.50 118 LYS A CA 1
ATOM 966 C C . LYS A 1 118 ? -14.818 4.698 11.177 1.00 95.50 118 LYS A C 1
ATOM 968 O O . LYS A 1 118 ? -14.324 3.811 10.489 1.00 95.50 118 LYS A O 1
ATOM 973 N N . GLN A 1 119 ? -15.419 5.761 10.638 1.00 95.25 119 GLN A N 1
ATOM 974 C CA . GLN A 1 119 ? -15.546 5.948 9.184 1.00 95.25 119 GLN A CA 1
ATOM 975 C C . GLN A 1 119 ? -14.184 6.057 8.477 1.00 95.25 119 GLN A C 1
ATOM 977 O O . GLN A 1 119 ? -13.995 5.485 7.402 1.00 95.25 119 GLN A O 1
ATOM 982 N N . ILE A 1 120 ? -13.216 6.759 9.077 1.00 94.69 120 ILE A N 1
ATOM 983 C CA . ILE A 1 120 ? -11.842 6.831 8.551 1.00 94.69 120 ILE A CA 1
ATOM 984 C C . ILE A 1 120 ? -11.213 5.433 8.515 1.00 94.69 120 ILE A C 1
ATOM 986 O O . ILE A 1 120 ? -10.645 5.036 7.494 1.00 94.69 120 ILE A O 1
ATOM 990 N N . LEU A 1 121 ? -11.347 4.674 9.606 1.00 95.06 121 LEU A N 1
ATOM 991 C CA . LEU A 1 121 ? -10.818 3.316 9.716 1.00 95.06 121 LEU A CA 1
ATOM 992 C C . LEU A 1 121 ? -11.447 2.368 8.679 1.00 95.06 121 LEU A C 1
ATOM 994 O O . LEU A 1 121 ? -10.734 1.631 7.994 1.00 95.06 121 LEU A O 1
ATOM 998 N N . ASP A 1 122 ? -12.763 2.459 8.479 1.00 92.88 122 ASP A N 1
ATOM 999 C CA . ASP A 1 122 ? -13.478 1.713 7.442 1.00 92.88 122 ASP A CA 1
ATOM 1000 C C . ASP A 1 122 ? -12.951 2.040 6.037 1.00 92.88 122 ASP A C 1
ATOM 1002 O O . ASP A 1 122 ? -12.769 1.138 5.214 1.00 92.88 122 ASP A O 1
ATOM 1006 N N . GLY A 1 123 ? -12.629 3.307 5.760 1.00 92.56 123 GLY A N 1
ATOM 1007 C CA . GLY A 1 123 ? -12.006 3.725 4.501 1.00 92.56 123 GLY A CA 1
ATOM 1008 C C . GLY A 1 123 ? -10.634 3.079 4.255 1.00 92.56 123 GLY A C 1
ATOM 1009 O O . GLY A 1 123 ? -10.334 2.642 3.133 1.00 92.56 123 GLY A O 1
ATOM 1010 N N . ILE A 1 124 ? -9.813 2.954 5.304 1.00 93.31 124 ILE A N 1
ATOM 1011 C CA . ILE A 1 124 ? -8.510 2.271 5.247 1.00 93.31 124 ILE A CA 1
ATOM 1012 C C . ILE A 1 124 ? -8.712 0.785 4.920 1.00 93.31 124 ILE A C 1
ATOM 1014 O O . ILE A 1 124 ? -8.112 0.265 3.969 1.00 93.31 124 ILE A O 1
ATOM 1018 N N . TYR A 1 125 ? -9.614 0.108 5.634 1.00 90.75 125 TYR A N 1
ATOM 1019 C CA . TYR A 1 125 ? -9.912 -1.307 5.403 1.00 90.75 125 TYR A CA 1
ATOM 1020 C C . TYR A 1 125 ? -10.515 -1.576 4.032 1.00 90.75 125 TYR A C 1
ATOM 1022 O O . TYR A 1 125 ? -10.134 -2.546 3.367 1.00 90.75 125 TYR A O 1
ATOM 1030 N N . HIS A 1 126 ? -11.391 -0.692 3.562 1.00 88.81 126 HIS A N 1
ATOM 1031 C CA . HIS A 1 126 ? -11.957 -0.770 2.225 1.00 88.81 126 HIS A CA 1
ATOM 1032 C C . HIS A 1 126 ? -10.865 -0.696 1.148 1.00 88.81 126 HIS A C 1
ATOM 1034 O O . HIS A 1 126 ? -10.835 -1.508 0.219 1.00 88.81 126 HIS A O 1
ATOM 1040 N N . THR A 1 127 ? -9.911 0.225 1.303 1.00 87.88 127 THR A N 1
ATOM 1041 C CA . THR A 1 127 ? -8.772 0.369 0.385 1.00 87.88 127 THR A CA 1
ATOM 1042 C C . THR A 1 127 ? -7.889 -0.881 0.378 1.00 87.88 127 THR A C 1
ATOM 1044 O O . THR A 1 127 ? -7.533 -1.391 -0.690 1.00 87.88 127 THR A O 1
ATOM 1047 N N . HIS A 1 128 ? -7.574 -1.423 1.557 1.00 87.62 128 HIS A N 1
ATOM 1048 C CA . HIS A 1 128 ? -6.790 -2.651 1.697 1.00 87.62 128 HIS A CA 1
ATOM 1049 C C . HIS A 1 128 ? -7.466 -3.850 1.008 1.00 87.62 128 HIS A C 1
ATOM 1051 O O . HIS A 1 128 ? -6.846 -4.568 0.213 1.00 87.62 128 HIS A O 1
ATOM 1057 N N . LEU A 1 129 ? -8.763 -4.026 1.256 1.00 85.25 129 LEU A N 1
ATOM 1058 C CA . LEU A 1 129 ? -9.585 -5.076 0.669 1.00 85.25 129 LEU A CA 1
ATOM 1059 C C . LEU A 1 129 ? -9.665 -4.971 -0.860 1.00 85.25 129 LEU A C 1
ATOM 1061 O O . LEU A 1 129 ? -9.483 -5.974 -1.554 1.00 85.25 129 LEU A O 1
ATOM 1065 N N . ASN A 1 130 ? -9.856 -3.765 -1.400 1.00 84.00 130 ASN A N 1
ATOM 1066 C CA . ASN A 1 130 ? -9.831 -3.528 -2.845 1.00 84.00 130 ASN A CA 1
ATOM 1067 C C . ASN A 1 130 ? -8.483 -3.929 -3.461 1.00 84.00 130 ASN A C 1
ATOM 1069 O O . ASN A 1 130 ? -8.444 -4.526 -4.539 1.00 84.00 130 ASN A O 1
ATOM 1073 N N . GLY A 1 131 ? -7.375 -3.685 -2.753 1.00 84.25 131 GLY A N 1
ATOM 1074 C CA . GLY A 1 131 ? -6.049 -4.150 -3.158 1.00 84.25 131 GLY A CA 1
ATOM 1075 C C . GLY A 1 131 ? -5.954 -5.676 -3.266 1.00 84.25 131 GLY A C 1
ATOM 1076 O O . GLY A 1 131 ? -5.380 -6.194 -4.229 1.00 84.25 131 GLY A O 1
ATOM 1077 N N . ILE A 1 132 ? -6.544 -6.406 -2.317 1.00 84.38 132 ILE A N 1
ATOM 1078 C CA . ILE A 1 132 ? -6.582 -7.877 -2.330 1.00 84.38 132 ILE A CA 1
ATOM 1079 C C . ILE A 1 132 ? -7.453 -8.386 -3.480 1.00 84.38 132 ILE A C 1
ATOM 1081 O O . ILE A 1 132 ? -7.023 -9.257 -4.233 1.00 84.38 132 ILE A O 1
ATOM 1085 N N . ILE A 1 133 ? -8.637 -7.807 -3.681 1.00 83.88 133 ILE A N 1
ATOM 1086 C CA . ILE A 1 133 ? -9.543 -8.162 -4.784 1.00 83.88 133 ILE A CA 1
ATOM 1087 C C . ILE A 1 133 ? -8.860 -7.958 -6.144 1.00 83.88 133 ILE A C 1
ATOM 1089 O O . ILE A 1 133 ? -8.901 -8.843 -7.007 1.00 83.88 133 ILE A O 1
ATOM 1093 N N . LEU A 1 134 ? -8.175 -6.824 -6.321 1.00 83.12 134 LEU A N 1
ATOM 1094 C CA . LEU A 1 134 ? -7.446 -6.494 -7.546 1.00 83.12 134 LEU A CA 1
ATOM 1095 C C . LEU A 1 134 ? -6.344 -7.519 -7.851 1.00 83.12 134 LEU A C 1
ATOM 1097 O O . LEU A 1 134 ? -6.162 -7.921 -9.006 1.00 83.12 134 LEU A O 1
ATOM 1101 N N . ARG A 1 135 ? -5.598 -7.962 -6.831 1.00 81.69 135 ARG A N 1
ATOM 1102 C CA . ARG A 1 135 ? -4.567 -9.000 -6.996 1.00 81.69 135 ARG A CA 1
ATOM 1103 C C . ARG A 1 135 ? -5.168 -10.376 -7.249 1.00 81.69 135 ARG A C 1
ATOM 1105 O O . ARG A 1 135 ? -4.703 -11.080 -8.148 1.00 81.69 135 ARG A O 1
ATOM 1112 N N . ALA A 1 136 ? -6.248 -10.705 -6.546 1.00 83.00 136 ALA A N 1
ATOM 1113 C CA . ALA A 1 136 ? -7.004 -11.927 -6.751 1.00 83.00 136 ALA A CA 1
ATOM 1114 C C . ALA A 1 136 ? -7.616 -12.002 -8.155 1.00 83.00 136 ALA A C 1
ATOM 1116 O O . ALA A 1 136 ? -7.857 -13.111 -8.622 1.00 83.00 136 ALA A O 1
ATOM 1117 N N . ARG A 1 137 ? -7.821 -10.871 -8.856 1.00 80.50 137 ARG A N 1
ATOM 1118 C CA . ARG A 1 137 ? -8.528 -10.766 -10.152 1.00 80.50 137 ARG A CA 1
ATOM 1119 C C . ARG A 1 137 ? -9.934 -11.387 -10.081 1.00 80.50 137 ARG A C 1
ATOM 1121 O O . ARG A 1 137 ? -10.312 -12.176 -10.954 1.00 80.50 137 ARG A O 1
ATOM 1128 N N . ALA A 1 138 ? -10.667 -11.135 -9.000 1.00 78.62 138 ALA A N 1
ATOM 1129 C CA . ALA A 1 138 ? -12.041 -11.612 -8.860 1.00 78.62 138 ALA A CA 1
ATOM 1130 C C . ALA A 1 138 ? -12.980 -10.772 -9.748 1.00 78.62 138 ALA A C 1
ATOM 1132 O O . ALA A 1 138 ? -12.927 -9.549 -9.692 1.00 78.62 138 ALA A O 1
ATOM 1133 N N . GLN A 1 139 ? -13.785 -11.424 -10.598 1.00 66.19 139 GLN A N 1
ATOM 1134 C CA . GLN A 1 139 ? -14.700 -10.755 -11.542 1.00 66.19 139 GLN A CA 1
ATOM 1135 C C . GLN A 1 139 ? -16.066 -10.444 -10.927 1.00 66.19 139 GLN A C 1
ATOM 1137 O O . GLN A 1 139 ? -16.615 -9.379 -11.176 1.00 66.19 139 GLN A O 1
ATOM 1142 N N . HIS A 1 140 ? -16.603 -11.367 -10.129 1.00 61.78 140 HIS A N 1
ATOM 1143 C CA . HIS A 1 140 ? -17.849 -11.171 -9.400 1.00 61.78 140 HIS A CA 1
ATOM 1144 C C . HIS A 1 140 ? -17.517 -10.849 -7.953 1.00 61.78 140 HIS A C 1
ATOM 1146 O O . HIS A 1 140 ? -17.085 -11.711 -7.189 1.00 61.78 140 HIS A O 1
ATOM 1152 N N . VAL A 1 141 ? -17.683 -9.583 -7.600 1.00 61.94 141 VAL A N 1
ATOM 1153 C CA . VAL A 1 141 ? -17.712 -9.145 -6.214 1.00 61.94 141 VAL A CA 1
ATOM 1154 C C . VAL A 1 141 ? -19.022 -8.398 -6.059 1.00 61.94 141 VAL A C 1
ATOM 1156 O O . VAL A 1 141 ? -19.141 -7.278 -6.555 1.00 61.94 141 VAL A O 1
ATOM 1159 N N . GLU A 1 142 ? -20.013 -9.031 -5.434 1.00 59.62 142 GLU A N 1
ATOM 1160 C CA . GLU A 1 142 ? -21.271 -8.353 -5.135 1.00 59.62 142 GLU A CA 1
ATOM 1161 C C . GLU A 1 142 ? -20.993 -7.115 -4.276 1.00 59.62 142 GLU A C 1
ATOM 1163 O O . GLU A 1 142 ? -20.175 -7.130 -3.351 1.00 59.62 142 GLU A O 1
ATOM 1168 N N . HIS A 1 143 ? -21.619 -5.999 -4.650 1.00 55.94 143 HIS A N 1
ATOM 1169 C CA . HIS A 1 143 ? -21.327 -4.687 -4.075 1.00 55.94 143 HIS A CA 1
ATOM 1170 C C . HIS A 1 143 ? -21.842 -4.544 -2.631 1.00 55.94 143 HIS A C 1
ATOM 1172 O O . HIS A 1 143 ? -21.356 -3.676 -1.910 1.00 55.94 143 HIS A O 1
ATOM 1178 N N . ASN A 1 144 ? -22.764 -5.422 -2.207 1.00 52.25 144 ASN A N 1
ATOM 1179 C CA . ASN A 1 144 ? -23.578 -5.259 -0.998 1.00 52.25 144 ASN A CA 1
ATOM 1180 C C . ASN A 1 144 ? -23.286 -6.271 0.130 1.00 52.25 144 ASN A C 1
ATOM 1182 O O . ASN A 1 144 ? -23.852 -6.134 1.211 1.00 52.25 144 ASN A O 1
ATOM 1186 N N . GLU A 1 145 ? -22.406 -7.258 -0.066 1.00 56.09 145 GLU A N 1
ATOM 1187 C CA . GLU A 1 145 ? -22.016 -8.191 1.004 1.00 56.09 145 GLU A CA 1
ATOM 1188 C C . GLU A 1 145 ? -20.703 -7.775 1.683 1.00 56.09 145 GLU A C 1
ATOM 1190 O O . GLU A 1 145 ? -19.797 -7.223 1.051 1.00 56.09 145 GLU A O 1
ATOM 1195 N N . LYS A 1 146 ? -20.560 -8.092 2.982 1.00 57.47 146 LYS A N 1
ATOM 1196 C CA . LYS A 1 146 ? -19.281 -7.987 3.706 1.00 57.47 146 LYS A CA 1
ATOM 1197 C C . LYS A 1 146 ? -18.234 -8.856 3.006 1.00 57.47 146 LYS A C 1
ATOM 1199 O O . LYS A 1 146 ? -18.167 -10.071 3.181 1.00 57.47 146 LYS A O 1
ATOM 1204 N N . LYS A 1 147 ? -17.394 -8.210 2.203 1.00 68.06 147 LYS A N 1
ATOM 1205 C CA . LYS A 1 147 ? -16.365 -8.852 1.385 1.00 68.06 147 LYS A CA 1
ATOM 1206 C C . LYS A 1 147 ? -15.328 -9.535 2.282 1.00 68.06 147 LYS A C 1
ATOM 1208 O O . LYS A 1 147 ? -14.631 -8.894 3.064 1.00 68.06 147 LYS A O 1
ATOM 1213 N N . ASN A 1 148 ? -15.214 -10.854 2.152 1.00 78.50 148 ASN A N 1
ATOM 1214 C CA . ASN A 1 148 ? -14.321 -11.659 2.976 1.00 78.50 148 ASN A CA 1
ATOM 1215 C C . ASN A 1 148 ? -12.875 -11.617 2.447 1.00 78.50 148 ASN A C 1
ATOM 1217 O O . ASN A 1 148 ? -12.543 -12.230 1.432 1.00 78.50 148 ASN A O 1
ATOM 1221 N N . THR A 1 149 ? -11.986 -10.943 3.174 1.00 80.69 149 THR A N 1
ATOM 1222 C CA . THR A 1 149 ? -10.554 -10.833 2.852 1.00 80.69 149 THR A CA 1
ATOM 1223 C C . THR A 1 149 ? -9.865 -12.194 2.677 1.00 80.69 149 THR A C 1
ATOM 1225 O O . THR A 1 149 ? -9.080 -12.379 1.744 1.00 80.69 149 THR A O 1
ATOM 1228 N N . LYS A 1 150 ? -10.194 -13.177 3.531 1.00 84.62 150 LYS A N 1
ATOM 1229 C CA . LYS A 1 150 ? -9.622 -14.535 3.499 1.00 84.62 150 LYS A CA 1
ATOM 1230 C C . LYS A 1 150 ? -9.984 -15.260 2.205 1.00 84.62 150 LYS A C 1
ATOM 1232 O O . LYS A 1 150 ? -9.144 -15.947 1.630 1.00 84.62 150 LYS A O 1
ATOM 1237 N N . TYR A 1 151 ? -11.212 -15.080 1.725 1.00 85.94 151 TYR A N 1
ATOM 1238 C CA . TYR A 1 151 ? -11.662 -15.672 0.468 1.00 85.94 151 TYR A CA 1
ATOM 1239 C C . TYR A 1 151 ? -10.818 -15.189 -0.721 1.00 85.94 151 TYR A C 1
ATOM 1241 O O . TYR A 1 151 ? -10.265 -16.005 -1.462 1.00 85.94 151 TYR A O 1
ATOM 1249 N N . PHE A 1 152 ? -10.645 -13.873 -0.873 1.00 85.25 152 PHE A N 1
ATOM 1250 C CA . PHE A 1 152 ? -9.879 -13.318 -1.993 1.00 85.25 152 PHE A CA 1
ATOM 1251 C C . PHE A 1 152 ? -8.381 -13.635 -1.902 1.00 85.25 152 PHE A C 1
ATOM 1253 O O . PHE A 1 152 ? -7.772 -13.970 -2.920 1.00 85.25 152 PHE A O 1
ATOM 1260 N N . ALA A 1 153 ? -7.802 -13.625 -0.697 1.00 85.00 153 ALA A N 1
ATOM 1261 C CA . ALA A 1 153 ? -6.420 -14.055 -0.482 1.00 85.00 153 ALA A CA 1
ATOM 1262 C C . ALA A 1 153 ? -6.208 -15.529 -0.886 1.00 85.00 153 ALA A C 1
ATOM 1264 O O . ALA A 1 153 ? -5.218 -15.868 -1.537 1.00 85.00 153 ALA A O 1
ATOM 1265 N N . ASN A 1 154 ? -7.173 -16.406 -0.587 1.00 86.81 154 ASN A N 1
ATOM 1266 C CA . ASN A 1 154 ? -7.120 -17.809 -1.000 1.00 86.81 154 ASN A CA 1
ATOM 1267 C C . ASN A 1 154 ? -7.232 -17.981 -2.524 1.00 86.81 154 ASN A C 1
ATOM 1269 O O . ASN A 1 154 ? -6.551 -18.834 -3.095 1.00 86.81 154 ASN A O 1
ATOM 1273 N N . ILE A 1 155 ? -8.048 -17.166 -3.204 1.00 87.25 155 ILE A N 1
ATOM 1274 C CA . ILE A 1 155 ? -8.100 -17.151 -4.675 1.00 87.25 155 ILE A CA 1
ATOM 1275 C C . ILE A 1 155 ? -6.743 -16.762 -5.261 1.00 87.25 155 ILE A C 1
ATOM 1277 O O . ILE A 1 155 ? -6.277 -17.421 -6.193 1.00 87.25 155 ILE A O 1
ATOM 1281 N N . GLU A 1 156 ? -6.125 -15.701 -4.737 1.00 84.69 156 GLU A N 1
ATOM 1282 C CA . GLU A 1 156 ? -4.801 -15.246 -5.167 1.00 84.69 156 GLU A CA 1
ATOM 1283 C C . GLU A 1 156 ? -3.763 -16.363 -5.005 1.00 84.69 156 GLU A C 1
ATOM 1285 O O . GLU A 1 156 ? -3.072 -16.696 -5.972 1.00 84.69 156 GLU A O 1
ATOM 1290 N N . LYS A 1 157 ? -3.724 -16.999 -3.826 1.00 85.62 157 LYS A N 1
ATOM 1291 C CA . LYS A 1 157 ? -2.826 -18.121 -3.524 1.00 85.62 157 LYS A CA 1
ATOM 1292 C C . LYS A 1 157 ? -3.000 -19.278 -4.510 1.00 85.62 157 LYS A C 1
ATOM 1294 O O . LYS A 1 157 ? -2.043 -19.643 -5.188 1.00 85.62 157 LYS A O 1
ATOM 1299 N N . ARG A 1 158 ? -4.229 -19.779 -4.680 1.00 85.19 158 ARG A N 1
ATOM 1300 C CA . ARG A 1 158 ? -4.531 -20.889 -5.601 1.00 85.19 158 ARG A CA 1
ATOM 1301 C C . ARG A 1 158 ? -4.123 -20.573 -7.041 1.00 85.19 158 ARG A C 1
ATOM 1303 O O . ARG A 1 158 ? -3.574 -21.415 -7.741 1.00 85.19 158 ARG A O 1
ATOM 1310 N N . ARG A 1 159 ? -4.378 -19.345 -7.506 1.00 83.88 159 ARG A N 1
ATOM 1311 C CA . ARG A 1 159 ? -3.986 -18.910 -8.859 1.00 83.88 159 ARG A CA 1
ATOM 1312 C C . ARG A 1 159 ? -2.475 -18.771 -9.008 1.00 83.88 159 ARG A C 1
ATOM 1314 O O . ARG A 1 159 ? -1.969 -18.953 -10.110 1.00 83.88 159 ARG A O 1
ATOM 1321 N N . SER A 1 160 ? -1.768 -18.398 -7.943 1.00 79.75 160 SER A N 1
ATOM 1322 C CA . SER A 1 160 ? -0.307 -18.379 -7.940 1.00 79.75 160 SER A CA 1
ATOM 1323 C C . SER A 1 160 ? 0.252 -19.791 -8.093 1.00 79.75 160 SER A C 1
ATOM 1325 O O . SER A 1 160 ? 1.119 -19.988 -8.935 1.00 79.75 160 SER A O 1
ATOM 1327 N N . GLU A 1 161 ? -0.271 -20.757 -7.336 1.00 80.69 161 GLU A N 1
ATOM 1328 C CA . GLU A 1 161 ? 0.126 -22.172 -7.405 1.00 80.69 161 GLU A CA 1
ATOM 1329 C C . GLU A 1 161 ? -0.127 -22.759 -8.804 1.00 80.69 161 GLU A C 1
ATOM 1331 O O . GLU A 1 161 ? 0.755 -23.375 -9.388 1.00 80.69 161 GLU A O 1
ATOM 1336 N N . GLN A 1 162 ? -1.284 -22.474 -9.411 1.00 79.25 162 GLN A N 1
ATOM 1337 C CA . GLN A 1 162 ? -1.623 -22.950 -10.763 1.00 79.25 162 GLN A CA 1
ATOM 1338 C C . GLN A 1 162 ? -0.725 -22.400 -11.883 1.00 79.25 162 GLN A C 1
ATOM 1340 O O . GLN A 1 162 ? -0.661 -22.989 -12.958 1.00 79.25 162 GLN A O 1
ATOM 1345 N N . LYS A 1 163 ? -0.066 -21.253 -11.677 1.00 74.94 163 LYS A N 1
ATOM 1346 C CA . LYS A 1 163 ? 0.868 -20.677 -12.662 1.00 74.94 163 LYS A CA 1
ATOM 1347 C C . LYS A 1 163 ? 2.260 -21.293 -12.581 1.00 74.94 163 LYS A C 1
ATOM 1349 O O . LYS A 1 163 ? 3.090 -21.010 -13.444 1.00 74.94 163 LYS A O 1
ATOM 1354 N N . THR A 1 164 ? 2.534 -22.086 -11.553 1.00 71.31 164 THR A N 1
ATOM 1355 C CA . THR A 1 164 ? 3.810 -22.768 -11.396 1.00 71.31 164 THR A CA 1
ATOM 1356 C C . THR A 1 164 ? 3.823 -24.010 -12.281 1.00 71.31 164 THR A C 1
ATOM 1358 O O . THR A 1 164 ? 3.006 -24.915 -12.136 1.00 71.31 164 THR A O 1
ATOM 1361 N N . VAL A 1 165 ? 4.761 -24.058 -13.228 1.00 71.06 165 VAL A N 1
ATOM 1362 C CA . VAL A 1 165 ? 4.983 -25.245 -14.060 1.00 71.06 165 VAL A CA 1
ATOM 1363 C C . VAL A 1 165 ? 5.886 -26.201 -13.286 1.00 71.06 165 VAL A C 1
ATOM 1365 O O . VAL A 1 165 ? 7.078 -25.947 -13.148 1.00 71.06 165 VAL A O 1
ATOM 1368 N N . HIS A 1 166 ? 5.313 -27.286 -12.768 1.00 68.62 166 HIS A N 1
ATOM 1369 C CA . HIS A 1 166 ? 6.050 -28.300 -11.999 1.00 68.62 166 HIS A CA 1
ATOM 1370 C C . HIS A 1 166 ? 6.735 -29.344 -12.883 1.00 68.62 166 HIS A C 1
ATOM 1372 O O . HIS A 1 166 ? 7.744 -29.922 -12.494 1.00 68.62 166 HIS A O 1
ATOM 1378 N N . LYS A 1 167 ? 6.169 -29.601 -14.067 1.00 71.81 167 LYS A N 1
ATOM 1379 C CA . LYS A 1 167 ? 6.627 -30.638 -14.984 1.00 71.81 167 LYS A CA 1
ATOM 1380 C C . LYS A 1 167 ? 6.317 -30.242 -16.421 1.00 71.81 167 LYS A C 1
ATOM 1382 O O . LYS A 1 167 ? 5.218 -29.791 -16.731 1.00 71.81 167 LYS A O 1
ATOM 1387 N N . LEU A 1 168 ? 7.292 -30.441 -17.292 1.00 74.75 168 LEU A N 1
ATOM 1388 C CA . LEU A 1 168 ? 7.218 -30.221 -18.726 1.00 74.75 168 LEU A CA 1
ATOM 1389 C C . LEU A 1 168 ? 7.689 -31.500 -19.417 1.00 74.75 168 LEU A C 1
ATOM 1391 O O . LEU A 1 168 ? 8.823 -31.935 -19.207 1.00 74.75 168 LEU A O 1
ATOM 1395 N N . VAL A 1 169 ? 6.801 -32.097 -20.212 1.00 81.88 169 VAL A N 1
ATOM 1396 C CA . VAL A 1 169 ? 7.047 -33.340 -20.950 1.00 81.88 169 VAL A CA 1
ATOM 1397 C C . VAL A 1 169 ? 7.031 -33.025 -22.435 1.00 81.88 169 VAL A C 1
ATOM 1399 O O . VAL A 1 169 ? 6.044 -32.497 -22.943 1.00 81.88 169 VAL A O 1
ATOM 1402 N N . VAL A 1 170 ? 8.111 -33.354 -23.137 1.00 84.62 170 VAL A N 1
ATOM 1403 C CA . VAL A 1 170 ? 8.212 -33.200 -24.593 1.00 84.62 170 VAL A CA 1
ATOM 1404 C C . VAL A 1 170 ? 8.587 -34.549 -25.188 1.00 84.62 170 VAL A C 1
ATOM 1406 O O . VAL A 1 170 ? 9.576 -35.159 -24.786 1.00 84.62 170 VAL A O 1
ATOM 1409 N N . ASN A 1 171 ? 7.776 -35.038 -26.131 1.00 83.31 171 ASN A N 1
ATOM 1410 C CA . ASN A 1 171 ? 7.952 -36.340 -26.790 1.00 83.31 171 ASN A CA 1
ATOM 1411 C C . ASN A 1 171 ? 8.092 -37.515 -25.800 1.00 83.31 171 ASN A C 1
ATOM 1413 O O . ASN A 1 171 ? 8.952 -38.379 -25.962 1.00 83.31 171 ASN A O 1
ATOM 1417 N N . GLY A 1 172 ? 7.281 -37.516 -24.736 1.00 80.62 172 GLY A N 1
ATOM 1418 C CA . GLY A 1 172 ? 7.305 -38.552 -23.697 1.00 80.62 172 GLY A CA 1
ATOM 1419 C C . GLY A 1 172 ? 8.522 -38.505 -22.764 1.00 80.62 172 GLY A C 1
ATOM 1420 O O . GLY A 1 172 ? 8.671 -39.392 -21.930 1.00 80.62 172 GLY A O 1
ATOM 1421 N N . LYS A 1 173 ? 9.385 -37.486 -22.884 1.00 76.06 173 LYS A N 1
ATOM 1422 C CA . LYS A 1 173 ? 10.534 -37.268 -21.999 1.00 76.06 173 LYS A CA 1
ATOM 1423 C C . LYS A 1 173 ? 10.311 -36.046 -21.121 1.00 76.06 173 LYS A C 1
ATOM 1425 O O . LYS A 1 173 ? 9.950 -34.973 -21.607 1.00 76.06 173 LYS A O 1
ATOM 1430 N N . ASP A 1 174 ? 10.572 -36.209 -19.832 1.00 81.69 174 ASP A N 1
ATOM 1431 C CA . ASP A 1 174 ? 10.560 -35.117 -18.866 1.00 81.69 174 ASP A CA 1
ATOM 1432 C C . ASP A 1 174 ? 11.763 -34.204 -19.139 1.00 81.69 174 ASP A C 1
ATOM 1434 O O . ASP A 1 174 ? 12.913 -34.633 -19.056 1.00 81.69 174 ASP A O 1
ATOM 1438 N N . ILE A 1 175 ? 11.504 -32.947 -19.508 1.00 77.44 175 ILE A N 1
ATOM 1439 C CA . ILE A 1 175 ? 12.550 -31.955 -19.821 1.00 77.44 175 ILE A CA 1
ATOM 1440 C C . ILE A 1 175 ? 12.774 -30.944 -18.693 1.00 77.44 175 ILE A C 1
ATOM 1442 O O . ILE A 1 175 ? 13.704 -30.142 -18.740 1.00 77.44 175 ILE A O 1
ATOM 1446 N N . THR A 1 176 ? 11.945 -30.998 -17.653 1.00 66.50 176 THR A N 1
ATOM 1447 C CA . THR A 1 176 ? 12.189 -30.278 -16.398 1.00 66.50 176 THR A CA 1
ATOM 1448 C C . THR A 1 176 ? 13.189 -31.102 -15.605 1.00 66.50 176 THR A C 1
ATOM 1450 O O . THR A 1 176 ? 12.843 -32.126 -15.025 1.00 66.50 176 THR A O 1
ATOM 1453 N N . LYS A 1 177 ? 14.457 -30.684 -15.607 1.00 49.88 177 LYS A N 1
ATOM 1454 C CA . LYS A 1 177 ? 15.381 -31.130 -14.567 1.00 49.88 177 LYS A CA 1
ATOM 1455 C C . LYS A 1 177 ? 14.873 -30.510 -13.273 1.00 49.88 177 LYS A C 1
ATOM 1457 O O . LYS A 1 177 ? 14.907 -29.290 -13.141 1.00 49.88 177 LYS A O 1
ATOM 1462 N N . GLU A 1 178 ? 14.399 -31.327 -12.338 1.00 44.34 178 GLU A N 1
ATOM 1463 C CA . GLU A 1 178 ? 14.460 -30.933 -10.935 1.00 44.34 178 GLU A CA 1
ATOM 1464 C C . GLU A 1 178 ? 15.895 -30.456 -10.694 1.00 44.34 178 GLU A C 1
ATOM 1466 O O . GLU A 1 178 ? 16.849 -31.223 -10.868 1.00 44.34 178 GLU A O 1
ATOM 1471 N N . LEU A 1 179 ? 16.062 -29.168 -10.392 1.00 40.69 179 LEU A N 1
ATOM 1472 C CA . LEU A 1 179 ? 17.297 -28.672 -9.806 1.00 40.69 179 LEU A CA 1
ATOM 1473 C C . LEU A 1 179 ? 17.394 -29.357 -8.444 1.00 40.69 179 LEU A C 1
ATOM 1475 O O . LEU A 1 179 ? 16.834 -28.890 -7.458 1.00 40.69 179 LEU A O 1
ATOM 1479 N N . LYS A 1 180 ? 18.017 -30.537 -8.439 1.00 33.75 180 LYS A N 1
ATOM 1480 C CA . LYS A 1 180 ? 18.448 -31.221 -7.230 1.00 33.75 180 LYS A CA 1
ATOM 1481 C C . LYS A 1 180 ? 19.477 -30.319 -6.560 1.00 33.75 180 LYS A C 1
ATOM 1483 O O . LYS A 1 180 ? 20.594 -30.205 -7.066 1.00 33.75 180 LYS A O 1
ATOM 1488 N N . TYR A 1 181 ? 19.082 -29.713 -5.451 1.00 38.50 181 TYR A N 1
ATOM 1489 C CA . TYR A 1 181 ? 19.982 -29.232 -4.412 1.00 38.50 181 TYR A CA 1
ATOM 1490 C C . TYR A 1 181 ? 19.539 -29.858 -3.098 1.00 38.50 181 TYR A C 1
ATOM 1492 O O . TYR A 1 181 ? 18.330 -29.754 -2.788 1.00 38.50 181 TYR A O 1
#